Protein AF-X0SGY7-F1 (afdb_monomer_lite)

Radius of gyration: 13.23 Å; chains: 1; bounding box: 31×16×33 Å

Foldseek 3Di:
DKWKWKWFQWDQQPVDVVRTDGDTGDTGTPDDDDDDPVVQVVVQVVQPVVDPLPPRGIGMDMDDD

Sequence (65 aa):
MYKVFVRNWWKRNPTWPDGREPSPGRQHTLQKRIKTEEEARAICKRYNATHEPGFLSRKAEYTET

Organism: NCBI:txid412755

pLDDT: mean 93.66, std 3.86, range [78.0, 97.69]

Structure (mmCIF, N/CA/C/O backbone):
data_AF-X0SGY7-F1
#
_entry.id   AF-X0SGY7-F1
#
loop_
_atom_site.group_PDB
_atom_site.id
_atom_site.type_symbol
_atom_site.label_atom_id
_atom_site.label_alt_id
_atom_site.label_comp_id
_atom_site.label_asym_id
_atom_site.label_entity_id
_atom_site.label_seq_id
_atom_site.pdbx_PDB_ins_code
_atom_site.Cartn_x
_atom_site.Cartn_y
_atom_site.Cartn_z
_atom_site.occupancy
_atom_site.B_iso_or_equiv
_atom_site.auth_seq_id
_atom_site.auth_comp_id
_atom_site.auth_asym_id
_atom_site.auth_atom_id
_atom_site.pdbx_PDB_model_num
ATOM 1 N N . MET A 1 1 ? -4.142 -2.398 18.715 1.00 88.94 1 MET A N 1
ATOM 2 C CA . MET A 1 1 ? -4.528 -1.116 18.062 1.00 88.94 1 MET A CA 1
ATOM 3 C C . MET A 1 1 ? -3.811 -1.068 16.716 1.00 88.94 1 MET A C 1
ATOM 5 O O . MET A 1 1 ? -2.835 -1.787 16.575 1.00 88.94 1 MET A O 1
ATOM 9 N N . TYR A 1 2 ? -4.268 -0.306 15.722 1.00 96.56 2 TYR A N 1
ATOM 10 C CA . TYR A 1 2 ? -3.698 -0.354 14.366 1.00 96.56 2 TYR A CA 1
ATOM 11 C C . TYR A 1 2 ? -3.143 1.003 13.906 1.00 96.56 2 TYR A C 1
ATOM 13 O O . TYR A 1 2 ? -3.635 2.076 14.288 1.00 96.56 2 TYR A O 1
ATOM 21 N N . LYS A 1 3 ? -2.126 0.962 13.036 1.00 97.12 3 LYS A N 1
ATOM 22 C CA . LYS A 1 3 ? -1.658 2.108 12.237 1.00 97.12 3 LYS A CA 1
ATOM 23 C C . LYS A 1 3 ? -1.705 1.772 10.753 1.00 97.12 3 LYS A C 1
ATOM 25 O O . LYS A 1 3 ? -1.333 0.673 10.360 1.00 97.12 3 LYS A O 1
ATOM 30 N N . VAL A 1 4 ? -2.090 2.748 9.937 1.00 97.19 4 VAL A N 1
ATOM 31 C CA . VAL A 1 4 ? -2.017 2.683 8.474 1.00 97.19 4 VAL A CA 1
ATOM 32 C C . VAL A 1 4 ? -0.855 3.551 8.010 1.00 97.19 4 VAL A C 1
ATOM 34 O O . VAL A 1 4 ? -0.698 4.697 8.441 1.00 97.19 4 VAL A O 1
ATOM 37 N N . PHE A 1 5 ? -0.038 3.022 7.113 1.00 97.06 5 PHE A N 1
ATOM 38 C CA . PHE A 1 5 ? 1.090 3.715 6.506 1.00 97.06 5 PHE A CA 1
ATOM 39 C C . PHE A 1 5 ? 1.140 3.435 5.007 1.00 97.06 5 PHE A C 1
ATOM 4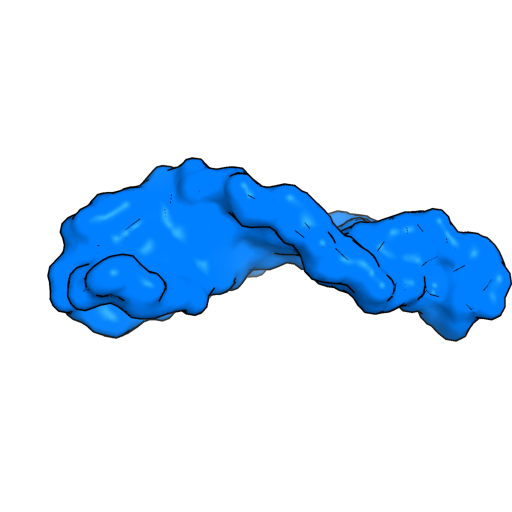1 O O . PHE A 1 5 ? 0.527 2.494 4.518 1.00 97.06 5 PHE A O 1
ATOM 48 N N . VAL A 1 6 ? 1.887 4.253 4.275 1.00 96.12 6 VAL A N 1
ATOM 49 C CA . VAL A 1 6 ? 2.211 4.021 2.869 1.00 96.12 6 VAL A CA 1
ATOM 50 C C . VAL A 1 6 ? 3.702 3.823 2.700 1.00 96.12 6 VAL A C 1
ATOM 52 O O . VAL A 1 6 ? 4.499 4.490 3.365 1.00 96.12 6 VAL A O 1
ATOM 55 N N . ARG A 1 7 ? 4.083 2.928 1.795 1.00 95.12 7 ARG A N 1
ATOM 56 C CA . ARG A 1 7 ? 5.475 2.740 1.379 1.00 95.12 7 ARG A CA 1
ATOM 57 C C . ARG A 1 7 ? 5.552 2.343 -0.088 1.00 95.12 7 ARG A C 1
ATOM 59 O O . ARG A 1 7 ? 4.580 1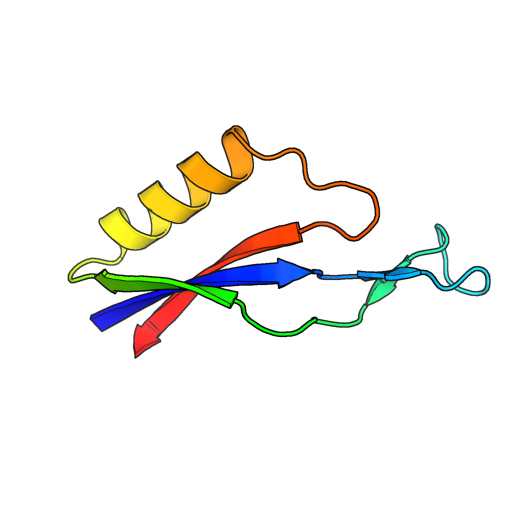.852 -0.662 1.00 95.12 7 ARG A O 1
ATOM 66 N N . ASN A 1 8 ? 6.718 2.575 -0.678 1.00 94.81 8 ASN A N 1
ATOM 67 C CA . ASN A 1 8 ? 7.071 2.008 -1.975 1.00 94.81 8 ASN A CA 1
ATOM 68 C C . ASN A 1 8 ? 7.551 0.572 -1.769 1.00 94.81 8 ASN A C 1
ATOM 70 O O . ASN A 1 8 ? 8.207 0.283 -0.768 1.00 94.81 8 ASN A O 1
ATOM 74 N N . TRP A 1 9 ? 7.238 -0.305 -2.714 1.00 93.31 9 TRP A N 1
ATOM 75 C CA . TRP A 1 9 ? 7.674 -1.702 -2.679 1.00 93.31 9 TRP A CA 1
ATOM 76 C C . TRP A 1 9 ? 8.894 -1.966 -3.548 1.00 93.31 9 TRP A C 1
ATOM 78 O O . TRP A 1 9 ? 9.659 -2.890 -3.271 1.00 93.31 9 TRP A O 1
ATOM 88 N N . TRP A 1 10 ? 9.094 -1.131 -4.563 1.00 94.31 10 TRP A N 1
ATOM 89 C CA . TRP A 1 10 ? 10.172 -1.294 -5.523 1.00 94.31 10 TRP A CA 1
ATOM 90 C C . TRP A 1 10 ? 11.110 -0.095 -5.495 1.00 94.31 10 TRP A C 1
ATOM 92 O O . TRP A 1 10 ? 10.693 1.039 -5.241 1.00 94.31 10 TRP A O 1
ATOM 102 N N . LYS A 1 11 ? 12.370 -0.347 -5.837 1.00 92.75 11 LYS A N 1
ATO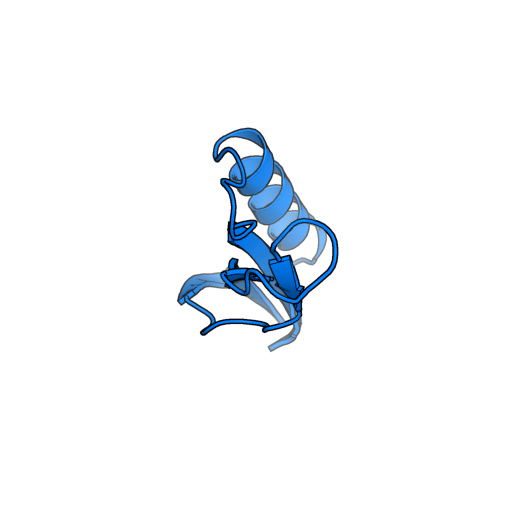M 103 C CA . LYS A 1 11 ? 13.291 0.667 -6.353 1.00 92.75 11 LYS A CA 1
ATOM 104 C C . LYS A 1 11 ? 13.546 0.394 -7.833 1.00 92.75 11 LYS A C 1
ATOM 106 O O . LYS A 1 11 ? 13.434 -0.741 -8.299 1.00 92.75 11 LYS A O 1
ATOM 111 N N . ARG A 1 12 ? 13.888 1.444 -8.578 1.00 92.19 12 ARG A N 1
ATOM 112 C CA . ARG A 1 12 ? 14.268 1.313 -9.985 1.00 92.19 12 ARG A CA 1
ATOM 113 C C . ARG A 1 12 ? 15.635 0.643 -10.065 1.00 92.19 12 ARG A C 1
ATOM 115 O O . ARG A 1 12 ? 16.612 1.214 -9.590 1.00 92.19 12 ARG A O 1
ATOM 122 N N . ASN A 1 13 ? 15.694 -0.525 -10.691 1.00 93.19 13 ASN A N 1
ATOM 123 C CA . ASN A 1 13 ? 16.943 -1.198 -11.012 1.00 93.19 13 ASN A CA 1
ATOM 124 C C . ASN A 1 13 ? 16.845 -1.821 -12.417 1.00 93.19 13 ASN A C 1
ATOM 126 O O . ASN A 1 13 ? 16.182 -2.844 -12.563 1.00 93.19 13 ASN A O 1
ATOM 130 N N . PRO A 1 14 ? 17.503 -1.241 -13.441 1.00 92.81 14 PRO A N 1
ATOM 131 C CA . PRO A 1 14 ? 17.470 -1.753 -14.814 1.00 92.81 14 PRO A CA 1
ATOM 132 C C . PRO A 1 14 ? 17.997 -3.182 -14.991 1.00 92.81 14 PRO A C 1
ATOM 134 O O . PRO A 1 14 ? 17.693 -3.798 -16.005 1.00 92.81 14 PRO A O 1
ATOM 137 N N . THR A 1 15 ? 18.793 -3.702 -14.050 1.00 94.31 15 THR A N 1
ATOM 138 C CA . THR A 1 15 ? 19.352 -5.062 -14.130 1.00 94.31 15 THR A CA 1
ATOM 139 C C . THR A 1 15 ? 18.431 -6.128 -13.538 1.00 94.31 15 THR A C 1
ATOM 141 O O . THR A 1 15 ? 18.706 -7.318 -13.668 1.00 94.31 15 THR A O 1
ATOM 144 N N . TRP A 1 16 ? 17.337 -5.718 -12.893 1.00 90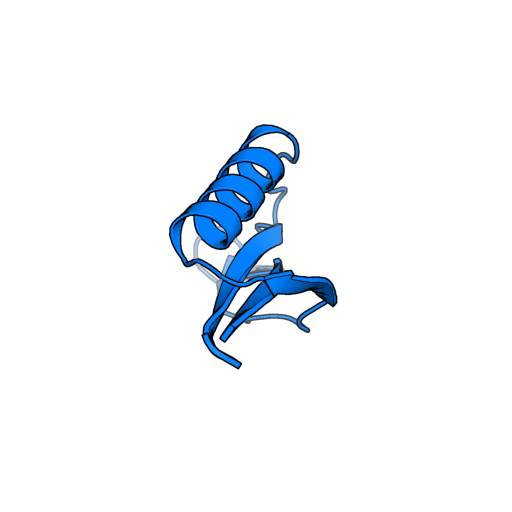.69 16 TRP A N 1
ATOM 145 C CA . TRP A 1 16 ? 16.320 -6.617 -12.358 1.00 90.69 16 TRP A CA 1
ATOM 146 C C . TRP A 1 16 ? 15.237 -6.920 -13.400 1.00 90.69 16 TRP A C 1
ATOM 148 O O . TRP A 1 16 ? 14.938 -6.054 -14.229 1.00 90.69 16 TRP A O 1
ATOM 158 N N . PRO A 1 17 ? 14.586 -8.098 -13.333 1.00 89.81 17 PRO A N 1
ATOM 159 C CA . PRO A 1 17 ? 13.389 -8.372 -14.122 1.00 89.81 17 PRO A CA 1
ATOM 160 C C . PRO A 1 17 ? 12.367 -7.229 -13.982 1.00 89.81 17 PRO A C 1
ATOM 162 O O . PRO A 1 17 ? 12.124 -6.727 -12.883 1.00 89.81 17 PRO A O 1
ATOM 165 N N . ASP A 1 18 ? 11.821 -6.764 -15.106 1.00 87.69 18 ASP A N 1
ATOM 166 C CA . ASP A 1 18 ? 10.916 -5.607 -15.216 1.00 87.69 18 ASP A CA 1
ATOM 167 C C . ASP A 1 18 ? 11.460 -4.253 -14.717 1.00 87.69 18 ASP A C 1
ATOM 169 O O . ASP A 1 18 ? 10.692 -3.306 -14.513 1.00 87.69 18 ASP A O 1
ATOM 173 N N . GLY A 1 19 ? 12.767 -4.124 -14.479 1.00 92.44 19 GLY A N 1
ATOM 174 C CA . GLY A 1 19 ? 13.370 -2.878 -14.003 1.00 92.44 19 GLY A CA 1
ATOM 175 C C . GLY A 1 19 ? 13.018 -2.510 -12.550 1.00 92.44 19 GLY A C 1
ATOM 176 O O . GLY A 1 19 ? 13.261 -1.369 -12.129 1.00 92.44 19 GLY A O 1
ATOM 177 N N . ARG A 1 20 ? 12.408 -3.437 -11.794 1.00 93.94 20 ARG A N 1
ATOM 178 C CA . ARG A 1 20 ? 11.861 -3.225 -10.442 1.00 93.94 20 ARG A CA 1
ATOM 179 C C . ARG A 1 20 ? 12.473 -4.220 -9.464 1.00 93.94 20 ARG A C 1
ATOM 181 O O . ARG A 1 20 ? 12.160 -5.401 -9.502 1.00 93.94 20 ARG A O 1
ATOM 188 N N . GLU A 1 21 ? 13.287 -3.726 -8.539 1.00 93.81 21 GLU A N 1
ATOM 189 C CA . GLU A 1 21 ? 13.882 -4.543 -7.476 1.00 93.81 21 GLU A CA 1
ATOM 190 C C . GLU A 1 21 ? 13.105 -4.371 -6.158 1.00 93.81 21 GLU A C 1
ATOM 192 O O . GLU A 1 21 ? 12.845 -3.222 -5.774 1.00 93.81 21 GLU A O 1
ATOM 197 N N . PRO A 1 22 ? 12.736 -5.463 -5.453 1.00 93.56 22 PRO A N 1
ATOM 198 C CA . PRO A 1 22 ? 12.141 -5.428 -4.129 1.00 93.56 22 PRO A CA 1
ATOM 199 C C . PRO A 1 22 ? 13.012 -4.604 -3.193 1.00 93.56 22 PRO A C 1
ATOM 201 O O . PRO A 1 22 ? 14.161 -4.930 -2.908 1.00 93.56 22 PRO A O 1
ATOM 204 N N . SER A 1 23 ? 12.453 -3.505 -2.716 1.00 93.38 23 SER A N 1
ATOM 205 C CA . SER A 1 23 ? 13.122 -2.617 -1.781 1.00 93.38 23 SER A CA 1
ATOM 206 C C . SER A 1 23 ? 12.043 -1.887 -0.997 1.00 93.38 23 SER A C 1
ATOM 208 O O . SER A 1 23 ? 11.672 -0.771 -1.377 1.00 93.38 23 SER A O 1
ATOM 210 N N . PRO A 1 24 ? 11.512 -2.504 0.077 1.00 92.50 24 PRO A N 1
ATOM 211 C CA . PRO A 1 24 ? 10.505 -1.878 0.920 1.00 92.50 24 PRO A CA 1
ATOM 212 C C . PRO A 1 24 ? 11.019 -0.531 1.431 1.00 92.50 24 PRO A C 1
ATOM 214 O O . PRO A 1 24 ? 11.963 -0.453 2.216 1.00 92.50 24 PRO A O 1
ATOM 217 N N . GLY A 1 25 ? 10.417 0.544 0.933 1.00 89.94 25 GLY A N 1
ATOM 218 C CA . GLY A 1 25 ? 10.814 1.907 1.239 1.00 89.94 25 GLY A CA 1
ATOM 219 C C . GLY A 1 25 ? 10.384 2.345 2.637 1.00 89.94 25 GLY A C 1
ATOM 220 O O . GLY A 1 25 ? 9.727 1.621 3.390 1.00 89.94 25 GLY A O 1
ATOM 221 N N . ARG A 1 26 ? 10.719 3.595 2.967 1.00 93.44 26 ARG A N 1
ATOM 222 C CA . ARG A 1 26 ? 10.330 4.228 4.230 1.00 93.44 26 ARG A CA 1
ATOM 223 C C . ARG A 1 26 ? 8.808 4.218 4.407 1.00 93.44 26 ARG A C 1
ATOM 225 O O . ARG A 1 26 ? 8.062 4.567 3.494 1.00 93.44 26 ARG A O 1
ATOM 232 N N . GLN A 1 27 ? 8.361 3.879 5.615 1.00 95.12 27 GLN A N 1
ATOM 233 C CA . GLN A 1 27 ? 6.958 3.991 6.003 1.00 95.12 27 GLN A CA 1
ATOM 234 C C . GLN A 1 27 ? 6.591 5.457 6.261 1.00 95.12 27 GLN A C 1
ATOM 236 O O . GLN A 1 27 ? 7.176 6.114 7.124 1.00 95.12 27 GLN A O 1
ATOM 241 N N . HIS A 1 28 ? 5.578 5.953 5.558 1.00 94.81 28 HIS A N 1
ATOM 242 C CA . HIS A 1 28 ? 4.937 7.232 5.842 1.00 94.81 28 HIS A CA 1
ATOM 243 C C . HIS A 1 28 ? 3.589 6.967 6.491 1.00 94.81 28 HIS A C 1
ATOM 245 O O . HIS A 1 28 ? 2.710 6.370 5.878 1.00 94.81 28 HIS A O 1
ATOM 251 N N . THR A 1 29 ? 3.418 7.377 7.743 1.00 96.31 29 THR A N 1
ATOM 252 C CA . THR A 1 29 ? 2.153 7.139 8.441 1.00 96.31 29 THR A CA 1
ATOM 253 C C . THR A 1 29 ? 1.028 7.962 7.821 1.00 96.31 29 THR A C 1
ATOM 255 O O . THR A 1 29 ? 1.167 9.174 7.694 1.00 96.31 29 THR A O 1
ATOM 258 N N . LEU A 1 30 ? -0.082 7.305 7.480 1.00 94.62 30 LEU A N 1
ATOM 259 C CA . LEU A 1 30 ? -1.323 7.964 7.076 1.00 94.62 30 LEU A CA 1
ATOM 260 C C . LEU A 1 30 ? -2.217 8.230 8.285 1.00 94.62 30 LEU A C 1
ATOM 262 O O . LEU A 1 30 ? -2.691 9.344 8.470 1.00 94.62 30 LEU A O 1
ATOM 266 N N . GLN A 1 31 ? -2.435 7.212 9.119 1.00 95.50 31 GLN A N 1
ATOM 267 C CA . GLN A 1 31 ? -3.333 7.301 10.267 1.00 95.50 31 GLN A CA 1
ATOM 268 C C . GLN A 1 31 ? -2.843 6.394 11.398 1.00 95.50 31 GLN A C 1
ATOM 270 O O . GLN A 1 31 ? -2.300 5.314 11.165 1.00 95.50 31 GLN A O 1
ATOM 275 N N . LYS A 1 32 ? -3.006 6.851 12.641 1.00 95.88 32 LYS A N 1
ATOM 276 C CA . LYS A 1 32 ? -2.629 6.124 13.862 1.00 95.88 32 LYS A CA 1
ATOM 277 C C . LYS A 1 32 ? -3.861 5.919 14.735 1.00 95.88 32 LYS A C 1
ATOM 279 O O . LYS A 1 32 ? -4.849 6.628 14.570 1.00 95.88 32 LYS A O 1
ATOM 284 N N . ARG A 1 33 ? -3.734 5.034 15.727 1.00 94.88 33 ARG A N 1
ATOM 285 C CA . ARG A 1 33 ? -4.734 4.822 16.785 1.00 94.88 33 ARG A CA 1
ATOM 286 C C . ARG A 1 33 ? -6.087 4.321 16.268 1.00 94.88 33 ARG A C 1
ATOM 288 O O . ARG A 1 33 ? -7.127 4.667 16.817 1.00 94.88 33 ARG A O 1
ATOM 295 N N . ILE A 1 34 ? -6.060 3.503 15.221 1.00 96.62 34 ILE A N 1
ATOM 296 C CA . ILE A 1 34 ? -7.256 2.864 14.672 1.00 96.62 34 ILE A CA 1
ATOM 297 C C . ILE A 1 34 ? -7.648 1.710 15.597 1.00 96.62 34 ILE A C 1
ATOM 299 O O . ILE A 1 34 ? -6.787 0.931 16.021 1.00 96.62 34 ILE A O 1
ATOM 303 N N . LYS A 1 35 ? -8.928 1.628 15.964 1.00 95.75 35 LYS A N 1
ATOM 304 C CA . LYS A 1 35 ? -9.381 0.704 17.014 1.00 95.75 35 LYS A CA 1
ATOM 305 C C . LYS A 1 35 ? -9.637 -0.705 16.490 1.00 95.75 35 LYS A C 1
ATOM 307 O O . LYS A 1 35 ? -9.378 -1.655 17.222 1.00 95.75 35 LYS A O 1
ATOM 312 N N . THR A 1 36 ? -10.099 -0.834 15.249 1.00 97.50 36 THR A N 1
ATOM 313 C CA . THR A 1 36 ? -10.491 -2.119 14.654 1.00 97.50 36 THR A CA 1
ATOM 314 C C . THR A 1 36 ? -9.697 -2.427 13.390 1.00 97.50 36 THR A C 1
ATOM 316 O O . THR A 1 36 ? -9.213 -1.528 12.697 1.00 97.50 36 THR A O 1
ATOM 319 N N . GLU A 1 37 ? -9.554 -3.714 13.083 1.00 97.00 37 GLU A N 1
ATOM 320 C CA . GLU A 1 37 ? -8.862 -4.147 11.870 1.00 97.00 37 GLU A CA 1
ATOM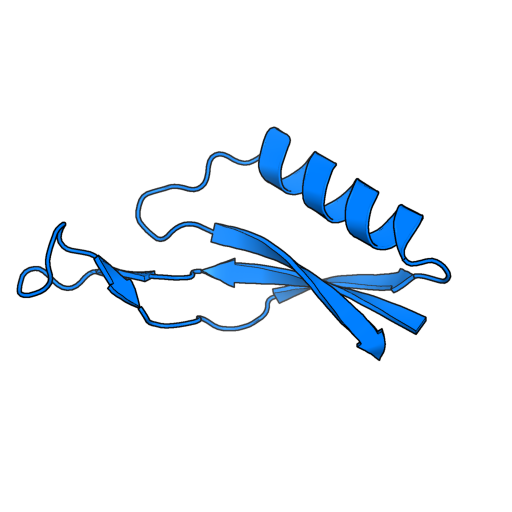 321 C C . GLU A 1 37 ? -9.671 -3.784 10.622 1.00 97.00 37 GLU A C 1
ATOM 323 O O . GLU A 1 37 ? -9.118 -3.352 9.610 1.00 97.00 37 GLU A O 1
ATOM 328 N N . GLU A 1 38 ? -10.999 -3.892 10.702 1.00 97.62 38 GLU A N 1
ATOM 329 C CA . GLU A 1 38 ? -11.910 -3.577 9.609 1.00 97.62 38 GLU A CA 1
ATOM 330 C C . GLU A 1 38 ? -11.764 -2.123 9.160 1.00 97.62 38 GLU A C 1
ATOM 332 O O . GLU A 1 38 ? -11.738 -1.853 7.957 1.00 97.62 38 GLU A O 1
ATOM 337 N N . GLU A 1 39 ? -11.623 -1.197 10.114 1.00 96.75 39 GLU A N 1
ATOM 338 C CA . GLU A 1 39 ? -11.390 0.219 9.835 1.00 96.75 39 GLU A CA 1
ATOM 339 C C . GLU A 1 39 ? -10.028 0.419 9.152 1.00 96.75 39 GLU A C 1
ATOM 341 O O . GLU A 1 39 ? -9.947 1.086 8.117 1.00 96.75 39 GLU A O 1
ATOM 346 N N . ALA A 1 40 ? -8.966 -0.221 9.655 1.00 97.19 40 ALA A N 1
ATOM 347 C CA . ALA A 1 40 ? -7.632 -0.144 9.054 1.00 97.19 40 ALA A CA 1
ATOM 348 C C . ALA A 1 40 ? -7.621 -0.685 7.613 1.00 97.19 40 ALA A C 1
ATOM 350 O O . ALA A 1 40 ? -7.122 -0.026 6.693 1.00 97.19 40 ALA A O 1
ATOM 351 N N . ARG A 1 41 ? -8.255 -1.840 7.389 1.00 97.50 41 ARG A N 1
ATOM 352 C CA . ARG A 1 41 ? -8.406 -2.464 6.070 1.00 97.50 41 ARG A CA 1
ATOM 353 C C . ARG A 1 41 ? -9.220 -1.591 5.120 1.00 97.50 41 ARG A C 1
ATOM 355 O O . ARG A 1 41 ? -8.854 -1.461 3.949 1.00 97.50 41 ARG A O 1
ATOM 362 N N . ALA A 1 42 ? -10.302 -0.974 5.597 1.00 97.69 42 ALA A N 1
ATOM 363 C CA . ALA A 1 42 ? -11.117 -0.064 4.797 1.00 97.69 42 ALA A CA 1
ATOM 364 C C . ALA A 1 42 ? -10.317 1.169 4.347 1.00 97.69 42 ALA A C 1
ATOM 366 O O . ALA A 1 42 ? -10.407 1.564 3.182 1.00 97.69 42 ALA A O 1
ATOM 367 N N . ILE A 1 43 ? -9.478 1.732 5.226 1.00 96.44 43 ILE A N 1
ATOM 368 C CA . ILE 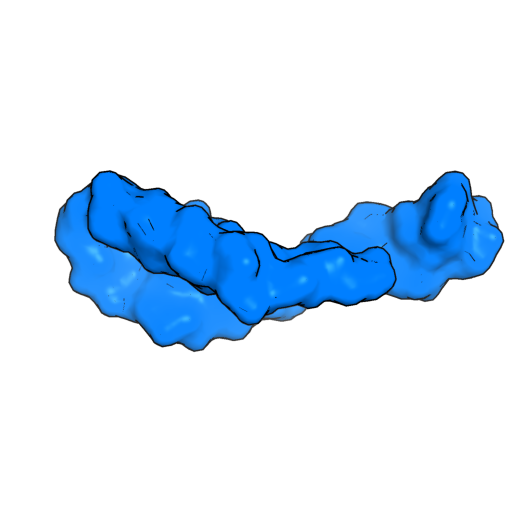A 1 43 ? -8.588 2.851 4.887 1.00 96.44 43 ILE A CA 1
ATOM 369 C C . ILE A 1 43 ? -7.578 2.429 3.813 1.00 96.44 43 ILE A C 1
ATOM 371 O O . ILE A 1 43 ? -7.432 3.138 2.815 1.00 96.44 43 ILE A O 1
ATOM 375 N N . CYS A 1 44 ? -6.927 1.269 3.963 1.00 96.56 44 CYS A N 1
ATOM 376 C CA . CYS A 1 44 ? -5.999 0.746 2.956 1.00 96.56 44 CYS A CA 1
ATOM 377 C C . CYS A 1 44 ? -6.684 0.523 1.605 1.00 96.56 44 CYS A C 1
ATOM 379 O O . CYS A 1 44 ? -6.163 0.953 0.576 1.00 96.56 44 CYS A O 1
ATOM 381 N N . LYS A 1 45 ? -7.870 -0.103 1.598 1.00 96.38 45 LYS A N 1
ATOM 382 C CA . LYS A 1 45 ? -8.647 -0.350 0.376 1.00 96.38 45 LYS A CA 1
ATOM 383 C C . LYS A 1 45 ? -9.009 0.958 -0.322 1.00 96.38 45 LYS A C 1
ATOM 385 O O . LYS A 1 45 ? -8.795 1.074 -1.524 1.00 96.38 45 LYS A O 1
ATOM 390 N N . ARG A 1 46 ? -9.505 1.949 0.426 1.00 96.31 46 ARG A N 1
ATOM 391 C CA . ARG A 1 46 ? -9.846 3.271 -0.116 1.00 96.31 46 ARG A CA 1
ATOM 392 C C . ARG A 1 46 ? -8.621 3.965 -0.702 1.00 96.31 46 ARG A C 1
ATOM 394 O O . ARG A 1 46 ? -8.697 4.441 -1.825 1.00 96.31 46 ARG A O 1
ATOM 401 N N . TYR A 1 47 ? -7.503 3.995 0.024 1.00 95.00 47 TYR A N 1
ATOM 402 C CA . TYR A 1 47 ? -6.277 4.633 -0.458 1.00 95.00 47 TYR A CA 1
ATOM 403 C C . TYR A 1 47 ? -5.762 3.974 -1.741 1.00 95.00 47 TYR A C 1
ATOM 405 O O . TYR A 1 47 ? -5.510 4.664 -2.721 1.00 95.00 47 TYR A O 1
ATOM 413 N N . ASN A 1 48 ? -5.660 2.643 -1.756 1.00 94.62 48 ASN A N 1
ATOM 414 C CA . ASN A 1 48 ? -5.152 1.894 -2.908 1.00 94.62 48 ASN A CA 1
ATOM 415 C C . ASN A 1 48 ? -6.092 1.946 -4.123 1.00 94.62 48 ASN A C 1
ATOM 417 O O . ASN A 1 48 ? -5.634 1.747 -5.240 1.00 94.62 48 ASN A O 1
ATOM 421 N N . ALA A 1 49 ? -7.389 2.197 -3.918 1.00 94.25 49 ALA A N 1
ATOM 422 C CA . ALA A 1 49 ? -8.346 2.390 -5.005 1.00 94.25 49 ALA A CA 1
ATOM 423 C C . ALA A 1 49 ? -8.280 3.801 -5.613 1.00 94.25 49 ALA A C 1
ATOM 425 O O . ALA A 1 49 ? -8.580 3.963 -6.790 1.00 94.25 49 ALA A O 1
ATOM 426 N N . THR A 1 50 ? -7.911 4.818 -4.827 1.00 93.44 50 THR A N 1
ATOM 427 C CA . THR A 1 50 ? -7.850 6.216 -5.291 1.00 93.44 50 THR A CA 1
ATOM 428 C C . THR A 1 50 ? -6.452 6.680 -5.689 1.00 93.44 50 THR A C 1
ATOM 430 O O . THR A 1 50 ? -6.317 7.756 -6.264 1.00 93.44 50 THR A O 1
ATOM 433 N N . HIS A 1 51 ? -5.412 5.903 -5.381 1.00 88.00 51 HIS A N 1
ATOM 434 C CA . HIS A 1 51 ? -4.027 6.211 -5.721 1.00 88.00 51 HIS A CA 1
ATOM 435 C C . HIS A 1 51 ? -3.476 5.113 -6.620 1.00 88.00 51 HIS A C 1
ATOM 437 O O . HIS A 1 51 ? -3.222 4.000 -6.156 1.00 88.00 51 HIS A O 1
ATOM 443 N N . GLU A 1 52 ? -3.260 5.431 -7.896 1.00 85.12 52 GLU A N 1
ATOM 444 C CA . GLU A 1 52 ? -2.621 4.496 -8.814 1.00 85.12 52 GLU A CA 1
ATOM 445 C C . GLU A 1 52 ? -1.191 4.191 -8.337 1.00 85.12 52 GLU A C 1
ATOM 447 O O . GLU A 1 52 ? -0.364 5.105 -8.195 1.00 85.12 52 GLU A O 1
ATOM 452 N N . PRO A 1 53 ? -0.864 2.914 -8.064 1.00 78.00 53 PRO A N 1
ATOM 453 C CA . PRO A 1 53 ? 0.483 2.528 -7.695 1.00 78.00 53 PRO A CA 1
ATOM 454 C C . PRO A 1 53 ? 1.356 2.670 -8.944 1.00 78.00 53 PRO A C 1
ATOM 456 O O . PRO A 1 53 ? 1.399 1.776 -9.782 1.00 78.00 53 PRO A O 1
ATOM 459 N N . GLY A 1 54 ? 2.040 3.812 -9.071 1.00 85.00 54 GLY A N 1
ATOM 460 C CA . GLY A 1 54 ? 2.987 4.063 -10.159 1.00 85.00 54 GLY A CA 1
ATOM 461 C C . GLY A 1 54 ? 4.140 3.049 -10.183 1.00 85.00 54 GLY A C 1
ATOM 462 O O . GLY A 1 54 ? 4.145 2.057 -9.457 1.00 85.00 54 GLY A O 1
ATOM 463 N N . PHE A 1 55 ? 5.183 3.316 -10.969 1.00 87.06 55 PHE A N 1
ATOM 464 C CA . PHE A 1 55 ? 6.277 2.362 -11.218 1.00 87.06 55 PHE A CA 1
ATOM 465 C C . PHE A 1 55 ? 6.881 1.706 -9.953 1.00 87.06 55 PHE A C 1
ATOM 467 O O . PHE A 1 55 ? 7.176 0.513 -9.948 1.00 87.06 55 PHE A O 1
ATOM 474 N N . LEU A 1 56 ? 6.999 2.453 -8.846 1.00 89.81 56 LEU A N 1
ATOM 475 C CA . LEU A 1 56 ? 7.554 1.968 -7.570 1.00 89.81 56 LEU A CA 1
ATOM 476 C C . LEU A 1 56 ? 6.524 1.322 -6.620 1.00 89.81 56 LEU A C 1
ATOM 478 O O . LEU A 1 56 ? 6.851 0.949 -5.491 1.00 89.81 56 LEU A O 1
ATOM 482 N N . SER A 1 57 ? 5.281 1.178 -7.083 1.00 90.19 57 SER A N 1
ATOM 483 C CA . SER A 1 57 ? 4.136 0.603 -6.372 1.00 90.19 57 SER A CA 1
ATOM 484 C C . SER A 1 57 ? 3.947 1.154 -4.960 1.00 90.19 57 SER A C 1
ATOM 486 O O . SER A 1 57 ? 4.001 0.412 -3.978 1.00 90.19 57 SER A O 1
ATOM 488 N N . ARG A 1 58 ? 3.712 2.466 -4.849 1.00 93.38 58 ARG A N 1
ATOM 489 C CA . ARG A 1 58 ? 3.326 3.079 -3.575 1.00 93.38 58 ARG A CA 1
ATOM 490 C C . ARG A 1 58 ? 1.955 2.556 -3.151 1.00 93.38 58 ARG A C 1
ATOM 492 O O . ARG A 1 58 ? 0.987 2.760 -3.875 1.00 93.38 58 ARG A O 1
ATOM 499 N N . LYS A 1 59 ? 1.870 1.898 -1.996 1.00 95.19 59 LYS A N 1
ATOM 500 C CA . LYS A 1 59 ? 0.622 1.311 -1.482 1.00 95.19 59 LYS A CA 1
ATOM 501 C C . LYS A 1 59 ? 0.433 1.615 -0.004 1.00 95.19 59 LYS A C 1
ATOM 503 O O . LYS A 1 59 ? 1.413 1.802 0.716 1.00 95.19 59 LYS A O 1
ATOM 508 N N . ALA A 1 60 ? -0.826 1.663 0.424 1.00 96.62 60 ALA A N 1
ATOM 509 C CA . ALA A 1 60 ? -1.214 1.685 1.824 1.00 96.62 60 ALA A CA 1
ATOM 510 C C . ALA A 1 60 ? -1.300 0.269 2.391 1.00 96.62 60 ALA A C 1
ATOM 512 O O . ALA A 1 60 ? -1.914 -0.620 1.798 1.00 96.62 60 ALA A O 1
ATOM 513 N N . GLU A 1 61 ? -0.742 0.117 3.583 1.00 96.50 61 GLU A N 1
ATOM 514 C CA . GLU A 1 61 ? -0.707 -1.092 4.396 1.00 96.50 61 GLU A CA 1
ATOM 515 C C . GLU A 1 61 ? -1.001 -0.721 5.850 1.00 96.50 61 GLU A C 1
ATOM 517 O O . GLU A 1 61 ? -0.861 0.439 6.251 1.00 96.50 61 GLU A O 1
ATOM 522 N N . TYR A 1 62 ? -1.404 -1.703 6.649 1.00 97.19 62 TYR A N 1
ATOM 523 C CA . TYR A 1 62 ? -1.609 -1.526 8.079 1.00 97.19 62 TYR A CA 1
ATOM 524 C C . TYR A 1 62 ? -0.778 -2.523 8.873 1.00 97.19 62 TYR A C 1
ATOM 526 O O . TYR A 1 62 ? -0.306 -3.531 8.355 1.00 97.19 62 TYR A O 1
ATOM 534 N N . THR A 1 63 ? -0.559 -2.204 10.140 1.00 96.69 63 THR A N 1
ATOM 535 C CA . THR A 1 63 ? 0.103 -3.095 11.088 1.00 96.69 63 THR A CA 1
ATOM 536 C C . THR A 1 63 ? -0.429 -2.820 12.487 1.00 96.69 63 THR A C 1
ATOM 538 O O . THR A 1 63 ? -0.912 -1.713 12.770 1.00 96.69 63 THR A O 1
ATOM 541 N N . GLU A 1 64 ? -0.354 -3.828 13.345 1.00 95.00 64 GLU A N 1
ATOM 542 C CA . GLU A 1 64 ? -0.655 -3.690 14.762 1.00 95.00 64 GLU A CA 1
ATOM 543 C C . GLU A 1 64 ? 0.399 -2.801 15.442 1.00 95.00 64 GLU A C 1
ATOM 545 O O . GLU A 1 64 ? 1.576 -2.779 15.072 1.00 95.00 64 GLU A O 1
ATOM 550 N N . THR A 1 65 ? -0.057 -1.996 16.396 1.00 83.19 65 THR A N 1
ATOM 551 C CA . THR A 1 65 ? 0.749 -1.099 17.234 1.00 83.19 65 THR A CA 1
ATOM 552 C C . THR A 1 65 ? 0.630 -1.472 18.686 1.00 83.19 65 THR A C 1
ATOM 554 O O . THR A 1 65 ? -0.534 -1.727 19.093 1.00 83.19 65 THR A O 1
#

Secondary structure (DSSP, 8-state):
-EEEEEE--EEE-TTSGGGEEE-----EEEEEEE--HHHHHHHHHHHHHHS---TT--EEEEEE-